Protein AF-A0ABD4R073-F1 (afdb_monomer_lite)

Radius of gyration: 16.06 Å; chains: 1; bounding box: 39×17×42 Å

Organism: Vibrio anguillarum (NCBI:txid55601)

pLDDT: mean 88.05, std 12.1, range [49.56, 97.94]

Structure (mmCIF, N/CA/C/O backbone):
data_AF-A0ABD4R073-F1
#
_entry.id   AF-A0ABD4R073-F1
#
loop_
_atom_site.group_PDB
_atom_site.id
_atom_site.type_symbol
_atom_site.label_atom_id
_atom_site.label_alt_id
_atom_site.label_comp_id
_atom_site.label_asym_id
_atom_site.label_entity_id
_atom_site.label_seq_id
_atom_site.pdbx_PDB_ins_code
_atom_site.Cartn_x
_atom_site.Cartn_y
_atom_site.Cartn_z
_atom_site.occupancy
_atom_site.B_iso_or_equiv
_atom_site.auth_seq_id
_atom_site.auth_comp_id
_atom_site.auth_asym_id
_atom_site.auth_atom_id
_atom_site.pdbx_PDB_model_num
ATOM 1 N N . MET A 1 1 ? 24.120 -6.786 10.081 1.00 67.56 1 MET A N 1
ATOM 2 C CA . MET A 1 1 ? 23.055 -5.748 10.061 1.00 67.56 1 MET A CA 1
ATOM 3 C C . MET A 1 1 ? 23.390 -4.578 9.138 1.00 67.56 1 MET A C 1
ATOM 5 O O . MET A 1 1 ? 22.544 -4.234 8.327 1.00 67.56 1 MET A O 1
ATOM 9 N N . LYS A 1 2 ? 24.606 -4.007 9.198 1.00 75.62 2 LYS A N 1
ATOM 10 C CA . LYS A 1 2 ? 25.027 -2.891 8.326 1.00 75.62 2 LYS A CA 1
ATOM 11 C C . LYS A 1 2 ? 24.901 -3.194 6.822 1.00 75.62 2 LYS A C 1
ATOM 13 O O . LYS A 1 2 ? 24.322 -2.394 6.104 1.00 75.62 2 LYS A O 1
ATOM 18 N N . GLU A 1 3 ? 25.321 -4.380 6.384 1.00 81.75 3 GLU A N 1
ATOM 19 C CA . GLU A 1 3 ? 25.230 -4.805 4.973 1.00 81.75 3 GLU A CA 1
ATOM 20 C C . GLU A 1 3 ? 23.785 -4.935 4.468 1.00 81.75 3 GLU A C 1
ATOM 22 O O . GLU A 1 3 ? 23.475 -4.554 3.343 1.00 81.75 3 GLU A O 1
ATOM 27 N N . VAL A 1 4 ? 22.869 -5.418 5.316 1.00 76.62 4 VAL A N 1
ATOM 28 C CA . VAL A 1 4 ? 21.436 -5.502 4.985 1.00 76.62 4 VAL A CA 1
ATOM 29 C C . VAL A 1 4 ? 20.852 -4.098 4.823 1.00 76.62 4 VAL A C 1
ATOM 31 O O . VAL A 1 4 ? 20.136 -3.838 3.861 1.00 76.62 4 VAL A O 1
ATOM 34 N N . VAL A 1 5 ? 21.204 -3.174 5.722 1.00 78.94 5 VAL A N 1
ATOM 35 C CA . VAL A 1 5 ? 20.771 -1.769 5.661 1.00 78.94 5 VAL A CA 1
ATOM 36 C C . VAL A 1 5 ? 21.344 -1.057 4.431 1.00 78.94 5 VAL A C 1
ATOM 38 O O . VAL A 1 5 ? 20.620 -0.326 3.760 1.00 78.94 5 VAL A O 1
ATOM 41 N N . GLU A 1 6 ? 22.611 -1.286 4.082 1.00 81.94 6 GLU A N 1
ATOM 42 C CA . GLU A 1 6 ? 23.226 -0.744 2.862 1.00 81.94 6 GLU A CA 1
ATOM 43 C C . GLU A 1 6 ? 22.580 -1.301 1.592 1.00 81.94 6 GLU A C 1
ATOM 45 O O . GLU A 1 6 ? 22.271 -0.534 0.681 1.00 81.94 6 GLU A O 1
ATOM 50 N N . ALA A 1 7 ? 22.295 -2.603 1.548 1.00 77.56 7 ALA A N 1
ATOM 51 C CA . ALA A 1 7 ? 21.612 -3.226 0.419 1.00 77.56 7 ALA A CA 1
ATOM 52 C C . ALA A 1 7 ? 20.174 -2.706 0.249 1.00 77.56 7 ALA A C 1
ATOM 54 O O . ALA A 1 7 ? 19.714 -2.506 -0.876 1.00 77.56 7 ALA A O 1
ATOM 55 N N . VAL A 1 8 ? 19.459 -2.458 1.351 1.00 73.25 8 VAL A N 1
ATOM 56 C CA . VAL A 1 8 ? 18.137 -1.813 1.325 1.00 73.25 8 VAL A CA 1
ATOM 57 C C . VAL A 1 8 ? 18.260 -0.366 0.849 1.00 73.25 8 VAL A C 1
ATOM 59 O O . VAL A 1 8 ? 17.525 0.033 -0.048 1.00 73.25 8 VAL A O 1
ATOM 62 N N . ASN A 1 9 ? 19.228 0.401 1.355 1.00 74.31 9 ASN A N 1
ATOM 63 C CA . ASN A 1 9 ? 19.462 1.781 0.922 1.00 74.31 9 ASN A CA 1
ATOM 64 C C . ASN A 1 9 ? 19.819 1.885 -0.567 1.00 74.31 9 ASN A C 1
ATOM 66 O O . ASN A 1 9 ? 19.334 2.784 -1.251 1.00 74.31 9 ASN A O 1
ATOM 70 N N . ALA A 1 10 ? 20.640 0.974 -1.089 1.00 75.19 10 ALA A N 1
ATOM 71 C CA . ALA A 1 10 ? 20.965 0.924 -2.512 1.00 75.19 10 ALA A CA 1
ATOM 72 C C . ALA A 1 10 ? 19.722 0.629 -3.370 1.00 75.19 10 ALA A C 1
ATOM 74 O O . ALA A 1 10 ? 19.537 1.243 -4.418 1.00 75.19 10 ALA A O 1
ATOM 75 N N . AR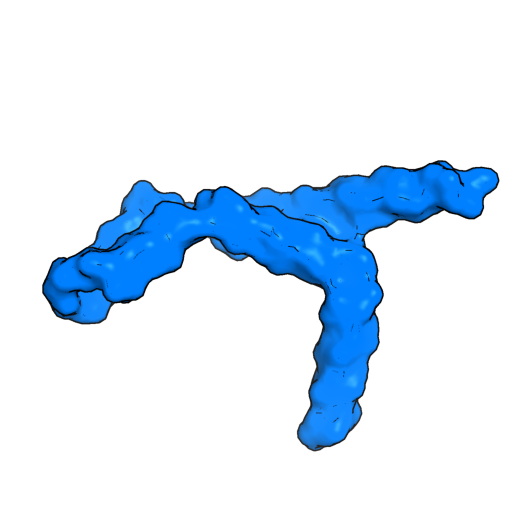G A 1 11 ? 18.833 -0.256 -2.897 1.00 70.06 11 ARG A N 1
ATOM 76 C CA . ARG A 1 11 ? 17.568 -0.588 -3.575 1.00 70.06 11 ARG A CA 1
ATOM 77 C C . ARG A 1 11 ? 16.537 0.535 -3.494 1.00 70.06 11 ARG A C 1
ATOM 79 O O . ARG A 1 11 ? 15.908 0.826 -4.501 1.00 70.06 11 ARG A O 1
ATOM 86 N N . LEU A 1 12 ? 16.403 1.213 -2.354 1.00 66.12 12 LEU A N 1
ATOM 87 C CA . LEU A 1 12 ? 15.509 2.371 -2.199 1.00 66.12 12 LEU A CA 1
ATOM 88 C C . LEU A 1 12 ? 15.929 3.557 -3.079 1.00 66.12 12 LEU A C 1
ATOM 90 O O . LEU A 1 12 ? 15.081 4.331 -3.511 1.00 66.12 12 LEU A O 1
ATOM 94 N N . LYS A 1 13 ? 17.227 3.682 -3.384 1.00 69.31 13 LYS A N 1
ATOM 95 C CA . LYS A 1 13 ? 17.746 4.660 -4.352 1.00 69.31 13 LYS A CA 1
ATOM 96 C C . LYS A 1 13 ? 17.464 4.280 -5.810 1.00 69.31 13 LYS A C 1
ATOM 98 O O . LYS A 1 13 ? 17.639 5.125 -6.686 1.00 69.31 13 LYS A O 1
ATOM 103 N N . ALA A 1 14 ? 17.035 3.047 -6.093 1.00 73.50 14 ALA A N 1
ATOM 104 C CA . ALA A 1 14 ? 16.652 2.662 -7.442 1.00 73.50 14 ALA A CA 1
ATOM 105 C C . ALA A 1 14 ? 15.318 3.343 -7.817 1.00 73.50 14 ALA A C 1
ATOM 107 O O . ALA A 1 14 ? 14.348 3.227 -7.062 1.00 73.50 14 ALA A O 1
ATOM 108 N N . PRO A 1 15 ? 15.224 4.007 -8.988 1.00 73.25 15 PRO A N 1
ATOM 109 C CA . PRO A 1 15 ? 14.039 4.773 -9.395 1.00 73.25 15 PRO A CA 1
ATOM 110 C C . PRO A 1 15 ? 12.729 3.981 -9.295 1.00 73.25 15 PRO A C 1
ATOM 112 O O . PRO A 1 15 ? 11.722 4.499 -8.822 1.00 73.25 15 PRO A O 1
ATOM 115 N N . TYR A 1 16 ? 12.775 2.703 -9.675 1.00 81.38 16 TYR A N 1
ATOM 116 C CA . TYR A 1 16 ? 11.665 1.754 -9.608 1.00 81.38 16 TYR A CA 1
ATOM 117 C C . TYR A 1 16 ? 11.015 1.663 -8.217 1.00 81.38 16 TYR A C 1
ATOM 119 O O . TYR A 1 16 ? 9.793 1.763 -8.106 1.00 81.38 16 TYR A O 1
ATOM 127 N N . PHE A 1 17 ? 11.813 1.514 -7.153 1.00 82.88 17 PHE A N 1
ATOM 128 C CA . PHE A 1 17 ? 11.278 1.341 -5.799 1.00 82.88 17 PHE A CA 1
ATOM 129 C C . PHE A 1 17 ? 10.584 2.610 -5.306 1.00 82.88 17 PHE A C 1
ATOM 131 O O . PHE A 1 17 ? 9.537 2.524 -4.670 1.00 82.88 17 PHE A O 1
ATOM 138 N N . GLY A 1 18 ? 11.124 3.785 -5.646 1.00 85.12 18 GLY A N 1
ATOM 139 C CA . GLY A 1 18 ? 10.489 5.062 -5.325 1.00 85.12 18 GLY A CA 1
ATOM 140 C C . GLY A 1 18 ? 9.101 5.188 -5.956 1.00 85.12 18 GLY A C 1
ATOM 141 O O . GLY A 1 18 ? 8.133 5.489 -5.261 1.00 85.12 18 GLY A O 1
ATOM 142 N N . TYR A 1 19 ? 8.980 4.894 -7.253 1.00 89.75 19 TYR A N 1
ATOM 143 C CA . TYR A 1 19 ? 7.692 4.949 -7.950 1.00 89.75 19 TYR A CA 1
ATOM 144 C C . TYR A 1 19 ? 6.702 3.887 -7.463 1.00 89.75 19 TYR A C 1
ATOM 146 O O . TYR A 1 19 ? 5.517 4.191 -7.336 1.00 89.75 19 TYR A O 1
ATOM 154 N N . ALA A 1 20 ? 7.173 2.685 -7.119 1.00 93.12 20 ALA A N 1
ATOM 155 C CA . ALA A 1 20 ? 6.321 1.649 -6.542 1.00 93.12 20 ALA A CA 1
ATOM 156 C C . ALA A 1 20 ? 5.757 2.057 -5.172 1.00 93.12 20 ALA A C 1
ATOM 158 O O . ALA A 1 20 ? 4.565 1.893 -4.927 1.00 93.12 20 ALA A O 1
ATOM 159 N N . ILE A 1 21 ? 6.575 2.652 -4.296 1.00 92.38 21 ILE A N 1
ATOM 160 C CA . ILE A 1 21 ? 6.117 3.153 -2.989 1.00 92.38 21 ILE A CA 1
ATOM 161 C C . ILE A 1 21 ? 5.094 4.282 -3.167 1.00 92.38 21 ILE A C 1
ATOM 163 O O . ILE A 1 21 ? 4.054 4.279 -2.509 1.00 92.38 21 ILE A O 1
ATOM 167 N N . LEU A 1 22 ? 5.351 5.229 -4.074 1.00 93.12 22 LEU A N 1
ATOM 168 C CA . LEU A 1 22 ? 4.405 6.312 -4.360 1.00 93.12 22 LEU A CA 1
ATOM 169 C C . LEU A 1 22 ? 3.074 5.775 -4.897 1.00 93.12 22 LEU A C 1
ATOM 171 O O . LEU A 1 22 ? 2.017 6.213 -4.449 1.00 93.12 22 LEU A O 1
ATOM 175 N N . ALA A 1 23 ? 3.115 4.800 -5.807 1.00 95.94 23 ALA A N 1
ATOM 176 C CA . ALA A 1 23 ? 1.924 4.153 -6.343 1.00 95.94 23 ALA A CA 1
ATOM 177 C C . ALA A 1 23 ? 1.156 3.368 -5.270 1.00 95.94 23 ALA A C 1
ATOM 179 O O . ALA A 1 23 ? -0.065 3.473 -5.200 1.00 95.94 23 ALA A O 1
ATOM 180 N N . PHE A 1 24 ? 1.857 2.645 -4.391 1.00 96.94 24 PHE A N 1
ATOM 181 C CA . PHE A 1 24 ? 1.255 1.972 -3.238 1.00 96.94 24 PHE A CA 1
ATOM 182 C C . PHE A 1 24 ? 0.498 2.958 -2.352 1.00 96.94 24 PHE A C 1
ATOM 184 O O . PHE A 1 24 ? -0.655 2.707 -1.997 1.00 96.94 24 PHE A O 1
ATOM 191 N N . ILE A 1 25 ? 1.109 4.107 -2.051 1.00 96.31 25 ILE A N 1
ATOM 192 C CA . ILE A 1 25 ? 0.460 5.119 -1.223 1.00 96.31 25 ILE A CA 1
ATOM 193 C C . ILE A 1 25 ? -0.746 5.730 -1.936 1.00 96.31 25 ILE A C 1
ATOM 195 O O . ILE A 1 25 ? -1.819 5.846 -1.346 1.00 96.31 25 ILE A O 1
ATOM 199 N N . ALA A 1 26 ? -0.589 6.080 -3.212 1.00 96.62 26 ALA A N 1
ATOM 200 C CA . ALA A 1 26 ? -1.639 6.704 -4.005 1.00 96.62 26 ALA A CA 1
ATOM 201 C C . ALA A 1 26 ? -2.847 5.783 -4.235 1.00 96.62 26 ALA A C 1
ATOM 203 O O . ALA A 1 26 ? -3.975 6.262 -4.228 1.00 96.62 26 ALA A O 1
ATOM 204 N N . LEU A 1 27 ? -2.639 4.477 -4.421 1.00 97.56 27 LEU A N 1
ATOM 205 C CA . LEU A 1 27 ? -3.724 3.518 -4.654 1.00 97.56 27 LEU A CA 1
ATOM 206 C C . LEU A 1 27 ? -4.453 3.129 -3.363 1.00 97.56 27 LEU A C 1
ATOM 208 O O . LEU A 1 27 ? -5.662 2.922 -3.393 1.00 97.56 27 LEU A O 1
ATOM 212 N N . ASN A 1 28 ? -3.749 3.076 -2.226 1.00 97.94 28 ASN A N 1
ATOM 213 C CA . ASN A 1 28 ? -4.303 2.585 -0.958 1.00 97.94 28 ASN A CA 1
ATOM 214 C C . ASN A 1 28 ? -4.551 3.691 0.078 1.00 97.94 28 ASN A C 1
ATOM 216 O O . ASN A 1 28 ? -4.789 3.387 1.247 1.00 97.94 28 ASN A O 1
ATOM 220 N N . TRP A 1 29 ? -4.529 4.969 -0.321 1.00 97.19 29 TRP A N 1
ATOM 221 C CA . TRP A 1 29 ? -4.694 6.101 0.598 1.00 97.19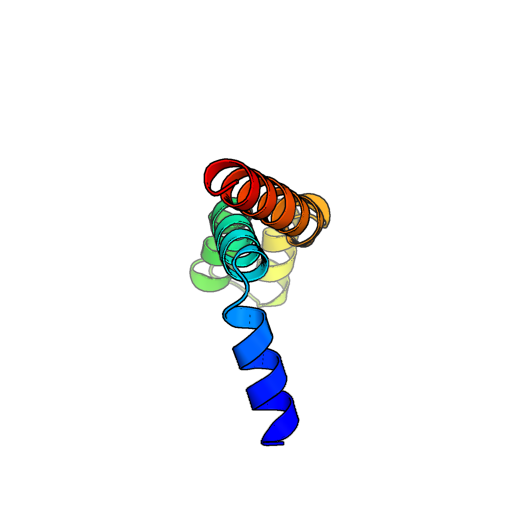 29 TRP A CA 1
ATOM 222 C C . TRP A 1 29 ? -5.926 5.944 1.499 1.00 97.19 29 TRP A C 1
ATOM 224 O O . TRP A 1 29 ? -5.810 6.069 2.714 1.00 97.19 29 TRP A O 1
ATOM 234 N N . ARG A 1 30 ? -7.081 5.557 0.939 1.00 96.56 30 ARG A N 1
ATOM 235 C CA . ARG A 1 30 ? -8.314 5.300 1.707 1.00 96.56 30 ARG A CA 1
ATOM 236 C C . ARG A 1 30 ? -8.121 4.232 2.783 1.00 96.56 30 ARG A C 1
ATOM 238 O O . ARG A 1 30 ? -8.593 4.424 3.896 1.00 96.56 30 ARG A O 1
ATOM 245 N N . GLY A 1 31 ? -7.397 3.155 2.475 1.00 96.50 31 GLY A N 1
ATOM 246 C CA . GLY A 1 31 ? -7.064 2.104 3.436 1.00 96.50 31 GLY A CA 1
ATOM 247 C C . GLY A 1 31 ? -6.263 2.639 4.626 1.00 96.50 31 GLY A C 1
ATOM 248 O O . GLY A 1 31 ? -6.585 2.335 5.770 1.00 96.50 31 GLY A O 1
ATOM 249 N N . PHE A 1 32 ? -5.283 3.520 4.406 1.00 96.19 32 PHE A N 1
ATOM 250 C CA . PHE A 1 32 ? -4.565 4.144 5.528 1.00 96.19 32 PHE A CA 1
ATOM 251 C C . PHE A 1 32 ? -5.462 5.033 6.383 1.00 96.19 32 PHE A C 1
ATOM 253 O O . PHE A 1 32 ? -5.383 4.979 7.608 1.00 96.19 32 PHE A O 1
ATOM 260 N N . PHE A 1 33 ? -6.337 5.820 5.754 1.00 96.38 33 PHE A N 1
ATOM 261 C CA . PHE A 1 33 ? -7.321 6.621 6.482 1.00 96.38 33 PHE A CA 1
ATOM 262 C C . PHE A 1 33 ? -8.252 5.732 7.313 1.00 96.38 33 PHE A C 1
ATOM 264 O O . PHE A 1 33 ? -8.531 6.063 8.461 1.00 96.38 33 PHE A O 1
ATOM 271 N N . VAL A 1 34 ? -8.659 4.576 6.783 1.00 96.50 34 VAL A N 1
ATOM 272 C CA . VAL A 1 34 ? -9.453 3.586 7.520 1.00 96.50 34 VAL A CA 1
ATOM 273 C C . VAL A 1 34 ? -8.702 3.087 8.752 1.00 96.50 34 VAL A C 1
ATOM 275 O O . VAL A 1 34 ? -9.248 3.148 9.851 1.00 96.50 34 VAL A O 1
ATOM 278 N N . LEU A 1 35 ? -7.445 2.665 8.609 1.00 96.19 35 LEU A N 1
ATOM 279 C CA . LEU A 1 35 ? -6.661 2.134 9.730 1.00 96.19 35 LEU A CA 1
ATOM 280 C C . LEU A 1 35 ? -6.414 3.174 10.836 1.00 96.19 35 LEU A C 1
ATOM 282 O O . LEU A 1 35 ? -6.414 2.829 12.020 1.00 96.19 35 LEU A O 1
ATOM 286 N N . VAL A 1 36 ? -6.205 4.440 10.462 1.00 96.38 36 VAL A N 1
ATOM 287 C CA . VAL A 1 36 ? -5.815 5.501 11.404 1.00 96.38 36 VAL A CA 1
ATOM 288 C C . VAL A 1 36 ? -7.022 6.218 12.012 1.00 96.38 36 VAL A C 1
ATOM 290 O O . VAL A 1 36 ? -7.011 6.492 13.209 1.00 96.38 36 VAL A O 1
ATOM 293 N N . LEU A 1 37 ? -8.052 6.522 11.218 1.00 96.31 37 LEU A N 1
ATOM 294 C CA . LEU A 1 37 ? -9.157 7.393 11.640 1.00 96.31 37 LEU A CA 1
ATOM 295 C C . LEU A 1 37 ? -10.434 6.652 12.034 1.00 96.31 37 LEU A C 1
ATOM 297 O O . LEU A 1 37 ? -11.268 7.238 12.716 1.00 96.31 37 LEU A O 1
ATOM 301 N N . THR A 1 38 ? -10.615 5.398 11.617 1.00 96.12 38 THR A N 1
ATOM 302 C CA . THR A 1 38 ? -11.814 4.638 12.002 1.00 96.12 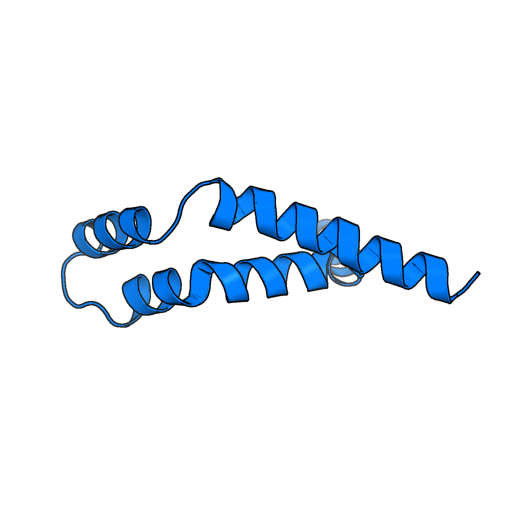38 THR A CA 1
ATOM 303 C C . THR A 1 38 ? -11.736 4.290 13.483 1.00 96.12 38 THR A C 1
ATOM 305 O O . THR A 1 38 ? -10.701 3.818 13.960 1.00 96.12 38 THR A O 1
ATOM 308 N N . GLU A 1 39 ? -12.818 4.512 14.219 1.00 96.00 39 GLU A N 1
ATOM 309 C CA . GLU A 1 39 ? -12.969 4.060 15.602 1.00 96.00 39 GLU A CA 1
ATOM 310 C C . GLU A 1 39 ? -13.437 2.600 15.639 1.00 96.00 39 GLU A C 1
ATOM 312 O O . GLU A 1 39 ? -14.111 2.137 14.724 1.00 96.00 39 GLU A O 1
ATOM 317 N N . GLY A 1 40 ? -13.084 1.864 16.692 1.00 94.75 40 GLY A N 1
ATOM 318 C CA . GLY A 1 40 ? -13.455 0.455 16.839 1.00 94.75 40 GLY A CA 1
ATOM 319 C C . GLY A 1 40 ? -12.264 -0.443 17.137 1.00 94.75 40 GLY A C 1
ATOM 320 O O . GLY A 1 40 ? -11.148 0.031 17.390 1.00 94.75 40 GLY A O 1
ATOM 321 N N . THR A 1 41 ? -12.518 -1.749 17.137 1.00 97.19 41 THR A N 1
ATOM 322 C CA . THR A 1 41 ? -11.485 -2.745 17.426 1.00 97.19 41 THR A CA 1
ATOM 323 C C . THR A 1 41 ? -10.490 -2.855 16.264 1.00 97.19 41 THR A C 1
ATOM 325 O O . THR A 1 41 ? -10.828 -2.518 15.125 1.00 97.19 41 THR A O 1
ATOM 328 N N . PRO A 1 42 ? -9.242 -3.292 16.508 1.00 96.19 42 PRO A N 1
ATOM 329 C CA . PRO A 1 42 ? -8.295 -3.573 15.431 1.00 96.19 42 PRO A CA 1
ATOM 330 C C . PRO A 1 42 ? -8.863 -4.509 14.356 1.00 96.19 42 PRO A C 1
ATOM 332 O O . PRO A 1 42 ? -8.620 -4.294 13.171 1.00 96.19 42 PRO A O 1
ATOM 335 N N . GLU A 1 43 ? -9.650 -5.504 14.760 1.00 97.25 43 GLU A N 1
ATOM 336 C CA . GLU A 1 43 ? -10.302 -6.467 13.877 1.00 97.25 43 GLU A CA 1
ATOM 337 C C . GLU A 1 43 ? -11.309 -5.784 12.943 1.00 97.25 43 GLU A C 1
ATOM 339 O O . GLU A 1 43 ? -11.272 -6.018 11.735 1.00 97.25 43 GLU A O 1
ATOM 344 N N . ASP A 1 44 ? -12.143 -4.879 13.468 1.00 96.56 44 ASP A N 1
ATOM 345 C CA . ASP A 1 44 ? -13.113 -4.122 12.664 1.00 96.56 44 ASP A CA 1
ATOM 346 C C . ASP A 1 44 ? -12.411 -3.230 11.633 1.00 96.56 44 ASP A C 1
ATOM 348 O O . ASP A 1 44 ? -12.828 -3.133 10.475 1.00 96.56 44 ASP A O 1
ATOM 352 N N . LYS A 1 45 ? -11.307 -2.591 12.038 1.00 97.12 45 LYS A N 1
ATOM 353 C CA . LYS A 1 45 ? -10.510 -1.741 11.144 1.00 97.12 45 LYS A CA 1
ATOM 354 C C . LYS A 1 45 ? -9.876 -2.546 10.018 1.00 97.12 45 LYS A C 1
ATOM 356 O O . LYS A 1 45 ? -9.849 -2.067 8.888 1.00 97.12 45 LYS A O 1
ATOM 361 N N . LEU A 1 46 ? -9.365 -3.742 10.315 1.00 96.88 46 LEU A N 1
ATOM 362 C CA . LEU A 1 46 ? -8.783 -4.634 9.311 1.00 96.88 46 LEU A CA 1
ATOM 363 C C . LEU A 1 46 ? -9.853 -5.170 8.359 1.00 96.88 46 LEU A C 1
ATOM 365 O O . LEU A 1 46 ? -9.664 -5.105 7.149 1.00 96.88 46 LEU A O 1
ATOM 369 N N . ALA A 1 47 ? -11.011 -5.581 8.878 1.00 97.00 47 ALA A N 1
ATOM 370 C CA . ALA A 1 47 ? -12.130 -5.996 8.040 1.00 97.00 47 ALA A CA 1
ATOM 371 C C . ALA A 1 47 ? -12.558 -4.873 7.081 1.00 97.00 47 ALA A C 1
ATOM 373 O O . ALA A 1 47 ? -12.783 -5.121 5.899 1.00 97.00 47 ALA A O 1
ATOM 374 N N . LEU A 1 48 ? -12.613 -3.621 7.555 1.00 97.19 48 LEU A N 1
ATOM 375 C CA . LEU A 1 48 ? -12.929 -2.470 6.708 1.00 97.19 48 LEU A CA 1
ATOM 376 C C . LEU A 1 48 ? -11.797 -2.139 5.721 1.00 97.19 48 LEU A C 1
ATOM 378 O O . LEU A 1 48 ? -12.071 -1.778 4.575 1.00 97.19 48 LEU A O 1
ATOM 382 N N . PHE A 1 49 ? -10.535 -2.288 6.127 1.00 97.44 49 PHE A N 1
ATOM 383 C CA . PHE A 1 49 ? -9.370 -2.136 5.253 1.00 97.44 49 PHE A CA 1
ATOM 384 C C . PHE A 1 49 ? -9.412 -3.121 4.076 1.00 97.44 49 PHE A C 1
ATOM 386 O O . PHE A 1 49 ? -9.193 -2.710 2.933 1.00 97.44 49 PHE A O 1
ATOM 393 N N . ASP A 1 50 ? -9.788 -4.374 4.330 1.00 96.62 50 ASP A N 1
ATOM 394 C CA . ASP A 1 50 ? -9.923 -5.419 3.309 1.00 96.62 50 ASP A CA 1
ATOM 395 C C . ASP A 1 50 ? -11.059 -5.126 2.309 1.00 96.62 50 ASP A C 1
ATOM 397 O O . ASP A 1 50 ? -11.023 -5.587 1.173 1.00 96.62 50 ASP A O 1
ATOM 401 N N . THR A 1 51 ? -12.057 -4.305 2.669 1.00 96.75 51 THR A N 1
ATOM 402 C CA . THR A 1 51 ? -13.082 -3.842 1.704 1.00 96.75 51 THR A CA 1
ATOM 403 C C . THR A 1 51 ? -12.609 -2.709 0.789 1.00 96.75 51 THR A C 1
ATOM 405 O O . THR A 1 51 ? -13.252 -2.399 -0.216 1.00 96.75 51 THR A O 1
ATOM 408 N N . HIS A 1 52 ? -11.503 -2.053 1.144 1.00 95.38 52 HIS A N 1
ATOM 409 C CA . HIS A 1 52 ? -10.958 -0.899 0.431 1.00 95.38 52 HIS A CA 1
ATOM 410 C C . HIS A 1 52 ? -9.628 -1.184 -0.261 1.00 95.38 52 HIS A C 1
ATOM 412 O O . HIS A 1 52 ? -9.116 -0.310 -0.965 1.00 95.38 52 HIS A O 1
ATOM 418 N N . THR A 1 53 ? -9.079 -2.378 -0.066 1.00 97.19 53 THR A N 1
ATOM 419 C CA . THR A 1 53 ? -7.808 -2.806 -0.633 1.00 97.19 53 THR A CA 1
ATOM 420 C C . THR A 1 53 ? -7.908 -4.243 -1.115 1.00 97.19 53 THR A C 1
ATOM 422 O O . THR A 1 53 ? -8.720 -5.020 -0.627 1.00 97.19 53 THR A O 1
ATOM 425 N N . ASP A 1 54 ? -7.082 -4.606 -2.088 1.00 96.75 54 ASP A N 1
ATOM 426 C CA . ASP A 1 54 ? -6.921 -5.991 -2.507 1.00 96.75 54 ASP A CA 1
ATOM 427 C C . ASP A 1 54 ? -5.464 -6.265 -2.901 1.00 96.75 54 ASP A C 1
ATOM 429 O O . ASP A 1 54 ? -4.605 -5.379 -2.894 1.00 96.75 54 ASP A O 1
ATOM 433 N N . ILE A 1 55 ? -5.155 -7.509 -3.266 1.00 97.19 55 ILE A N 1
ATOM 434 C CA . ILE A 1 55 ? -3.796 -7.880 -3.675 1.00 97.19 55 ILE A CA 1
ATOM 435 C C . ILE A 1 55 ? -3.295 -7.075 -4.888 1.00 97.19 55 ILE A C 1
ATOM 437 O O . ILE A 1 55 ? -2.088 -6.849 -5.032 1.00 97.19 55 ILE A O 1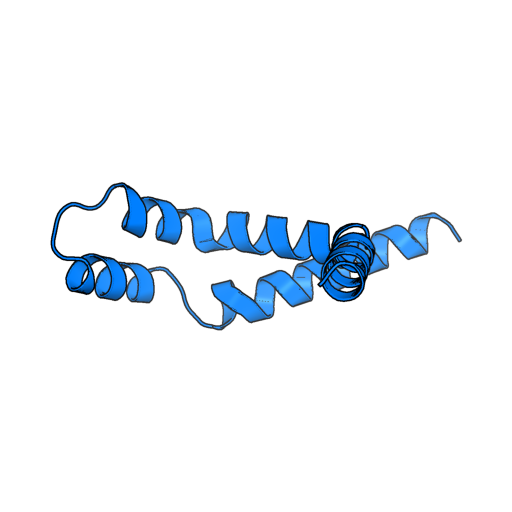
ATOM 441 N N . TYR A 1 56 ? -4.200 -6.606 -5.751 1.00 97.75 56 TYR A N 1
ATOM 442 C CA . TYR A 1 56 ? -3.832 -5.824 -6.921 1.00 97.75 56 TYR A CA 1
ATOM 443 C C . TYR A 1 56 ? -3.410 -4.416 -6.522 1.00 97.75 56 TYR A C 1
ATOM 445 O O . TYR A 1 56 ? -2.353 -3.960 -6.957 1.00 97.75 56 TYR A O 1
ATOM 453 N N . THR A 1 57 ? -4.168 -3.741 -5.660 1.00 96.44 57 THR A N 1
ATOM 454 C CA . THR A 1 57 ? -3.822 -2.392 -5.197 1.00 96.44 57 THR A CA 1
ATOM 455 C C . THR A 1 57 ? -2.661 -2.401 -4.212 1.00 96.44 57 THR A C 1
ATOM 457 O O . THR A 1 57 ? -1.858 -1.468 -4.225 1.00 96.44 57 THR A O 1
ATOM 460 N N . LEU A 1 58 ? -2.528 -3.441 -3.385 1.00 97.00 58 LEU A N 1
ATOM 461 C CA . LEU A 1 58 ? -1.470 -3.544 -2.376 1.00 97.00 58 LEU A CA 1
ATOM 462 C C . LEU A 1 58 ? -0.116 -3.940 -2.970 1.00 97.00 58 LEU A C 1
ATOM 464 O O . LEU A 1 58 ? 0.916 -3.508 -2.458 1.00 97.00 58 LEU A O 1
ATOM 468 N N . VAL A 1 59 ? -0.100 -4.757 -4.029 1.00 95.88 59 VAL A N 1
ATOM 469 C CA . VAL A 1 59 ? 1.143 -5.351 -4.546 1.00 95.88 59 VAL A CA 1
ATOM 470 C C . VAL A 1 59 ? 1.264 -5.212 -6.058 1.00 95.88 59 VAL A C 1
ATOM 472 O O . VAL A 1 59 ? 2.215 -4.594 -6.531 1.00 95.88 59 VAL A O 1
ATOM 475 N N . ILE A 1 60 ? 0.325 -5.754 -6.837 1.00 97.25 60 ILE A N 1
ATOM 476 C CA . ILE A 1 60 ? 0.522 -5.895 -8.291 1.00 97.25 60 ILE A CA 1
ATOM 477 C C . ILE A 1 60 ? 0.660 -4.537 -8.990 1.00 97.25 60 ILE A C 1
ATOM 479 O O . ILE A 1 60 ? 1.673 -4.281 -9.641 1.00 97.25 60 ILE A O 1
ATOM 483 N N . TYR A 1 61 ? -0.318 -3.644 -8.844 1.00 97.06 61 TYR A N 1
ATOM 484 C CA . TYR A 1 61 ? -0.305 -2.340 -9.505 1.00 97.06 61 TYR A CA 1
ATOM 485 C C . TYR A 1 61 ? 0.836 -1.434 -9.039 1.00 97.06 61 TYR A C 1
ATOM 487 O O . TYR A 1 61 ? 1.490 -0.861 -9.912 1.00 97.06 61 TYR A O 1
ATOM 495 N N . PRO A 1 62 ? 1.156 -1.322 -7.734 1.00 96.75 62 PRO A N 1
ATOM 496 C CA . PRO A 1 62 ? 2.328 -0.569 -7.301 1.00 96.75 62 PRO A CA 1
ATOM 497 C C . PRO A 1 62 ? 3.627 -1.009 -7.984 1.00 96.75 62 PRO A C 1
ATOM 499 O O . PRO A 1 62 ? 4.370 -0.168 -8.491 1.00 96.75 62 PRO A O 1
ATOM 502 N N . LEU A 1 63 ? 3.887 -2.318 -8.062 1.00 94.38 63 LEU A N 1
ATOM 503 C CA . LEU A 1 63 ? 5.101 -2.837 -8.698 1.00 94.38 63 LEU A CA 1
ATOM 504 C C . LEU A 1 63 ? 5.088 -2.591 -10.213 1.00 94.38 63 LEU A C 1
ATOM 506 O O . LEU A 1 63 ? 6.087 -2.127 -10.759 1.00 94.38 63 LEU A O 1
ATOM 510 N N . VAL A 1 64 ? 3.957 -2.834 -10.886 1.00 95.38 64 VAL A N 1
ATOM 511 C CA . VAL A 1 64 ? 3.811 -2.587 -12.332 1.00 95.38 64 VAL A CA 1
ATOM 512 C C . VAL A 1 64 ? 4.038 -1.111 -12.663 1.00 95.38 64 VAL A C 1
ATOM 514 O O . VAL A 1 64 ? 4.835 -0.806 -13.548 1.00 95.38 64 VAL A O 1
ATOM 517 N N . ILE A 1 65 ? 3.410 -0.190 -11.928 1.00 94.56 65 ILE A N 1
ATOM 518 C CA . ILE A 1 65 ? 3.606 1.257 -12.107 1.00 94.56 65 ILE A CA 1
ATOM 519 C C . ILE A 1 65 ? 5.072 1.622 -11.873 1.00 94.56 65 ILE A C 1
ATOM 521 O O . ILE A 1 65 ? 5.653 2.359 -12.668 1.00 94.56 65 ILE A O 1
ATOM 525 N N . GLY A 1 66 ? 5.693 1.068 -10.828 1.00 91.38 66 GLY A N 1
ATOM 526 C CA . GLY A 1 66 ? 7.112 1.263 -10.561 1.00 91.38 66 GLY A CA 1
ATOM 527 C C . GLY A 1 66 ? 7.991 0.888 -11.754 1.00 91.38 66 GLY A C 1
ATOM 528 O O . GLY A 1 66 ? 8.875 1.660 -12.126 1.00 91.38 66 GLY A O 1
ATOM 529 N N . VAL A 1 67 ? 7.757 -0.285 -12.358 1.00 91.44 67 VAL A N 1
ATOM 530 C CA . VAL A 1 67 ? 8.535 -0.770 -13.512 1.00 91.44 67 VAL A CA 1
ATOM 531 C C . VAL A 1 67 ? 8.290 0.109 -14.732 1.00 91.44 67 VAL A C 1
ATOM 533 O O . VAL A 1 67 ? 9.251 0.551 -15.356 1.00 91.44 67 VAL A O 1
ATOM 536 N N . VAL A 1 68 ? 7.026 0.396 -15.051 1.00 92.69 68 VAL A N 1
ATOM 537 C CA . VAL A 1 68 ? 6.649 1.181 -16.234 1.00 92.69 68 VAL A CA 1
ATOM 538 C C . VAL A 1 68 ? 7.244 2.587 -16.165 1.00 92.69 68 VAL A C 1
ATOM 540 O O . VAL A 1 68 ? 7.894 3.025 -17.109 1.00 92.69 68 VAL A O 1
ATOM 543 N N . VAL A 1 69 ? 7.091 3.281 -15.035 1.00 90.25 69 VAL A N 1
ATOM 544 C CA . VAL A 1 69 ? 7.584 4.660 -14.880 1.00 90.25 69 VAL A CA 1
ATOM 545 C C . VAL A 1 69 ? 9.114 4.715 -14.815 1.00 90.25 69 VAL A C 1
ATOM 547 O O . VAL A 1 69 ? 9.730 5.643 -15.337 1.00 90.25 69 VAL A O 1
ATOM 550 N N . ALA A 1 70 ? 9.765 3.723 -14.201 1.00 88.25 70 ALA A N 1
ATOM 551 C CA . ALA A 1 70 ? 11.224 3.648 -14.233 1.00 88.25 70 ALA A CA 1
ATOM 552 C C . ALA A 1 70 ? 11.757 3.347 -15.644 1.00 88.25 70 ALA A C 1
ATOM 554 O O . ALA A 1 70 ? 12.778 3.914 -16.030 1.00 88.25 70 ALA A O 1
ATOM 555 N N . GLY A 1 71 ? 11.061 2.500 -16.408 1.00 85.19 71 GLY A N 1
ATOM 556 C CA . GLY A 1 71 ? 11.393 2.175 -17.795 1.00 85.19 71 GLY A CA 1
ATOM 557 C C . GLY A 1 71 ? 11.317 3.390 -18.718 1.00 85.19 71 GLY A C 1
ATOM 558 O O . GLY A 1 71 ? 12.288 3.684 -19.410 1.00 85.19 71 GLY A O 1
ATOM 559 N N . THR A 1 72 ? 10.234 4.172 -18.653 1.00 83.62 72 THR A N 1
ATOM 560 C CA . THR A 1 72 ? 10.083 5.385 -19.483 1.00 83.62 72 THR A CA 1
ATOM 561 C C . THR A 1 72 ? 11.130 6.455 -19.172 1.00 83.62 72 THR A C 1
ATOM 563 O O . THR A 1 72 ? 11.555 7.188 -20.063 1.00 83.62 72 THR A O 1
ATOM 566 N N . ARG A 1 73 ? 11.599 6.535 -17.919 1.00 70.25 73 ARG A N 1
ATOM 567 C CA . ARG A 1 73 ? 12.714 7.418 -17.551 1.00 70.25 73 ARG A CA 1
ATOM 568 C C . ARG A 1 73 ? 14.028 6.987 -18.207 1.00 70.25 73 ARG A C 1
ATOM 570 O O . ARG A 1 73 ? 14.803 7.862 -18.567 1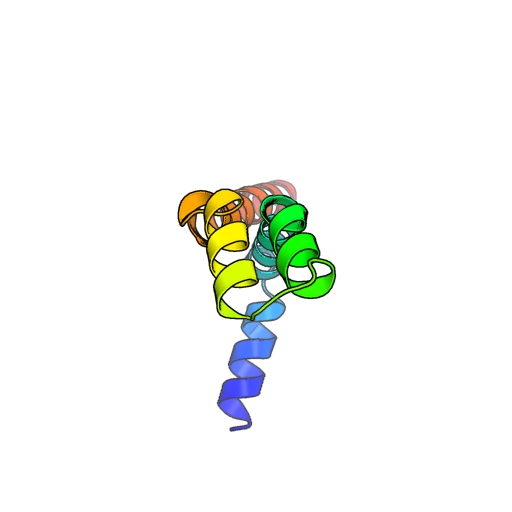.00 70.25 73 ARG A O 1
ATOM 577 N N . LEU A 1 74 ? 14.302 5.688 -18.339 1.00 62.03 74 LEU A N 1
ATOM 578 C CA . LEU A 1 74 ? 15.546 5.196 -18.949 1.00 62.03 74 LEU A CA 1
ATOM 579 C C . LEU A 1 74 ? 15.593 5.457 -20.462 1.00 62.03 74 LEU A C 1
ATOM 581 O O . LEU A 1 74 ? 16.656 5.776 -20.982 1.00 62.03 74 LEU A O 1
ATOM 585 N N . GLU A 1 75 ? 14.452 5.389 -21.148 1.00 63.44 75 GLU A N 1
ATOM 586 C CA . GLU A 1 75 ? 14.353 5.669 -22.589 1.00 63.44 75 GLU A CA 1
ATOM 587 C C . GLU A 1 75 ? 14.590 7.146 -22.942 1.00 63.44 75 GLU A C 1
ATOM 589 O O . GLU A 1 75 ? 15.041 7.442 -24.039 1.00 63.44 75 GLU A O 1
ATOM 594 N N . HIS A 1 76 ? 14.332 8.079 -22.021 1.00 58.56 76 HIS A N 1
ATOM 595 C CA . HIS A 1 76 ? 14.511 9.520 -22.256 1.00 58.56 76 HIS A CA 1
ATOM 596 C C . HIS A 1 76 ? 15.971 10.017 -22.161 1.00 58.56 76 HIS A C 1
ATOM 598 O O . HIS A 1 76 ? 16.220 11.191 -22.432 1.00 58.56 76 HIS A O 1
ATOM 604 N N . PHE A 1 77 ? 16.923 9.169 -21.749 1.00 56.91 77 PHE A N 1
ATOM 605 C CA . PHE A 1 77 ? 18.348 9.520 -21.601 1.00 56.91 77 PHE A CA 1
ATOM 606 C C . PHE A 1 77 ? 19.288 8.751 -22.554 1.00 56.91 77 PHE A C 1
ATOM 608 O O . PHE A 1 77 ? 20.505 8.916 -22.441 1.0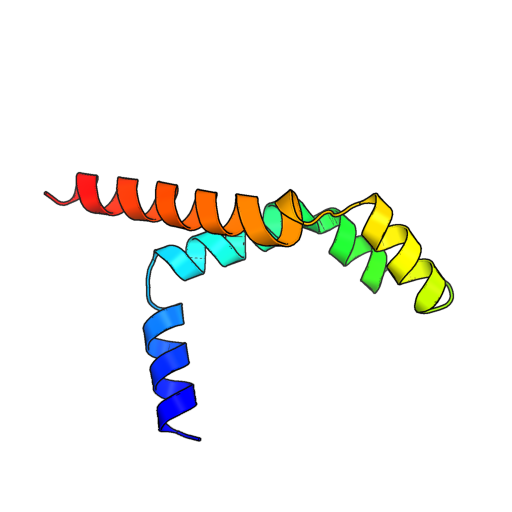0 56.91 77 PHE A O 1
ATOM 615 N N . ASN A 1 78 ? 18.742 7.938 -23.466 1.00 49.56 78 ASN A N 1
ATOM 616 C CA . ASN A 1 78 ? 19.457 7.313 -24.590 1.00 49.56 78 ASN A CA 1
ATOM 617 C C . ASN A 1 78 ? 19.145 8.049 -25.897 1.00 49.56 78 ASN A C 1
ATOM 619 O O . ASN A 1 78 ? 20.024 8.029 -26.786 1.00 49.56 78 ASN A O 1
#

Secondary structure (DSSP, 8-state):
-HHHHHHHHHHHTSHHHHHHHHHHHHHHHHHHHHHHH--S-HHHHHHHHHHH--HIIIIIHHHHHHHHHHHHHHHTT-

Foldseek 3Di:
DVVVVVVVVVVCPQQLVVQLVVQLCVQQVVLVCLCPPPDDDNVVSVVVSPVRDDCCSNPVVSNVRSVVVSVVVVVVVD

Sequence (78 aa):
MKEVVEAVNARLKAPYFGYAILAFIALNWRGFFVLVLTEGTPEDKLALFDTHTDIYTLVIYPLVIGVVVAGTRLEHFN